Protein AF-A0A661GTU3-F1 (afdb_monomer_lite)

Structure (mmCIF, N/CA/C/O backbone):
data_AF-A0A661GTU3-F1
#
_entry.id   AF-A0A661GTU3-F1
#
loop_
_atom_site.group_PDB
_atom_site.id
_atom_site.type_symbol
_atom_site.label_atom_id
_atom_site.label_alt_id
_atom_site.label_comp_id
_atom_site.label_asym_id
_atom_site.label_entity_id
_atom_site.label_seq_id
_atom_site.pdbx_PDB_ins_code
_atom_site.Cartn_x
_atom_site.Cartn_y
_atom_site.Cartn_z
_atom_site.occupancy
_atom_site.B_iso_or_equiv
_atom_site.auth_seq_id
_atom_site.auth_comp_id
_atom_site.auth_asym_id
_atom_site.auth_atom_id
_atom_site.pdbx_PDB_model_num
ATOM 1 N N . ASN A 1 1 ? 35.846 -62.015 -6.726 1.00 43.97 1 ASN A N 1
ATOM 2 C CA . ASN A 1 1 ? 35.915 -60.543 -6.819 1.00 43.97 1 ASN A CA 1
ATOM 3 C C . ASN A 1 1 ? 34.569 -59.984 -7.234 1.00 43.97 1 ASN A C 1
ATOM 5 O O . ASN A 1 1 ? 34.285 -59.924 -8.420 1.00 43.97 1 ASN A O 1
ATOM 9 N N . LEU A 1 2 ? 33.729 -59.639 -6.255 1.00 51.50 2 LEU A N 1
ATOM 10 C CA . LEU A 1 2 ? 32.522 -58.840 -6.470 1.00 51.50 2 LEU A CA 1
ATOM 11 C C . LEU A 1 2 ? 32.921 -57.365 -6.347 1.00 51.50 2 LEU A C 1
ATOM 13 O O . LEU A 1 2 ? 33.152 -56.882 -5.242 1.00 51.50 2 LEU A O 1
ATOM 17 N N . SER A 1 3 ? 33.028 -56.668 -7.473 1.00 56.12 3 SER A N 1
ATOM 18 C CA . SER A 1 3 ? 33.262 -55.223 -7.518 1.00 56.12 3 SER A CA 1
ATOM 19 C C . SER A 1 3 ? 31.951 -54.535 -7.880 1.00 56.12 3 SER A C 1
ATOM 21 O O . SER A 1 3 ? 31.672 -54.279 -9.046 1.00 56.12 3 SER A O 1
ATOM 23 N N . ILE A 1 4 ? 31.122 -54.283 -6.869 1.00 59.88 4 ILE A N 1
ATOM 24 C CA . ILE A 1 4 ? 29.981 -53.373 -6.982 1.00 59.88 4 ILE A CA 1
ATOM 25 C C . ILE A 1 4 ? 30.522 -51.972 -6.708 1.00 59.88 4 ILE A C 1
ATOM 27 O O . ILE A 1 4 ? 30.932 -51.672 -5.588 1.00 59.88 4 ILE A O 1
ATOM 31 N N . LEU A 1 5 ? 30.542 -51.130 -7.737 1.00 59.12 5 LEU A N 1
ATOM 32 C CA . LEU A 1 5 ? 30.677 -49.687 -7.577 1.00 59.12 5 LEU A CA 1
ATOM 33 C C . LEU A 1 5 ? 29.264 -49.089 -7.572 1.00 59.12 5 LEU A C 1
ATOM 35 O O . LEU A 1 5 ? 28.524 -49.320 -8.531 1.00 59.12 5 LEU A O 1
ATOM 39 N N . PRO A 1 6 ? 28.860 -48.329 -6.541 1.00 62.38 6 PRO A N 1
ATOM 40 C CA . PRO A 1 6 ? 27.665 -47.510 -6.634 1.00 62.38 6 PRO A CA 1
ATOM 41 C C . PRO A 1 6 ? 27.974 -46.341 -7.576 1.00 62.38 6 PRO A C 1
ATOM 43 O O . PRO A 1 6 ? 28.788 -45.473 -7.260 1.00 62.38 6 PRO A O 1
ATOM 46 N N . VAL A 1 7 ? 27.357 -46.335 -8.760 1.00 61.62 7 VAL A N 1
ATOM 47 C CA . VAL A 1 7 ? 27.371 -45.156 -9.630 1.00 61.62 7 VAL A CA 1
ATOM 48 C C . VAL A 1 7 ? 26.631 -44.039 -8.905 1.00 61.62 7 VAL A C 1
ATOM 50 O O . VAL A 1 7 ? 25.467 -44.165 -8.532 1.00 61.62 7 VAL A O 1
ATOM 53 N N . CYS A 1 8 ? 27.389 -42.973 -8.675 1.00 50.44 8 CYS A N 1
ATOM 54 C CA . CYS A 1 8 ? 26.989 -41.703 -8.108 1.00 50.44 8 CYS A CA 1
ATOM 55 C C . CYS A 1 8 ? 25.713 -41.198 -8.796 1.00 50.44 8 CYS A C 1
ATOM 57 O O . CYS A 1 8 ? 25.727 -40.896 -9.989 1.00 50.44 8 CYS A O 1
ATOM 59 N N . ALA A 1 9 ? 24.611 -41.121 -8.048 1.00 61.47 9 ALA A N 1
ATOM 60 C CA . ALA A 1 9 ? 23.464 -40.332 -8.457 1.00 61.47 9 ALA A CA 1
ATOM 61 C C . ALA A 1 9 ? 23.909 -38.867 -8.459 1.00 61.47 9 ALA A C 1
ATOM 63 O O . ALA A 1 9 ? 24.258 -38.311 -7.419 1.00 61.47 9 ALA A O 1
ATOM 64 N N . THR A 1 10 ? 23.950 -38.270 -9.643 1.00 57.22 10 THR A N 1
ATOM 65 C CA . THR A 1 10 ? 24.147 -36.837 -9.827 1.00 57.22 10 THR A CA 1
ATOM 66 C C . THR A 1 10 ? 23.050 -36.091 -9.066 1.00 57.22 10 THR A C 1
ATOM 68 O O . THR A 1 10 ? 21.875 -36.292 -9.386 1.00 57.22 10 THR A O 1
ATOM 71 N N . PRO A 1 11 ? 23.363 -35.212 -8.098 1.00 57.97 11 PRO A N 1
ATOM 72 C CA . PRO A 1 11 ? 22.457 -34.117 -7.834 1.00 57.97 11 PRO A CA 1
ATOM 73 C C . PRO A 1 11 ? 22.529 -33.235 -9.079 1.00 57.97 11 PRO A C 1
ATOM 75 O O . PRO A 1 11 ? 23.511 -32.523 -9.286 1.00 57.97 11 PRO A O 1
ATOM 78 N N . ASP A 1 12 ? 21.516 -33.322 -9.939 1.00 52.25 12 ASP A N 1
ATOM 79 C CA . ASP A 1 12 ? 21.212 -32.262 -10.898 1.00 52.25 12 ASP A CA 1
ATOM 80 C C . ASP A 1 12 ? 20.731 -31.052 -10.080 1.00 52.25 12 ASP A C 1
ATOM 82 O O . ASP A 1 12 ? 19.551 -30.737 -9.967 1.00 52.25 12 ASP A O 1
ATOM 86 N N . SER A 1 13 ? 21.677 -30.449 -9.360 1.00 56.34 13 SER A N 1
ATOM 87 C CA . SER A 1 13 ? 21.567 -29.086 -8.887 1.00 56.34 13 SER A CA 1
ATOM 88 C C . SER A 1 13 ? 21.957 -28.234 -10.079 1.00 56.34 13 SER A C 1
ATOM 90 O O . SER A 1 13 ? 23.117 -27.850 -10.235 1.00 56.34 13 SER A O 1
ATOM 92 N N . SER A 1 14 ? 20.978 -27.966 -10.937 1.00 54.69 14 SER A N 1
ATOM 93 C CA . SER A 1 14 ? 20.968 -26.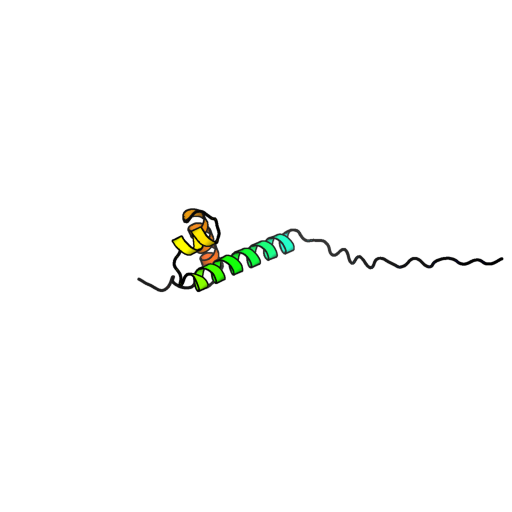773 -11.771 1.00 54.69 14 SER A CA 1
ATOM 94 C C . SER A 1 14 ? 21.036 -25.569 -10.823 1.00 54.69 14 SER A C 1
ATOM 96 O O . SER A 1 14 ? 20.039 -25.089 -10.288 1.00 54.69 14 SER A O 1
ATOM 98 N N . VAL A 1 15 ? 22.265 -25.164 -10.496 1.00 56.75 15 VAL A N 1
ATOM 99 C CA . VAL A 1 15 ? 22.546 -23.918 -9.788 1.00 56.75 15 VAL A CA 1
ATOM 100 C C . VAL A 1 15 ? 22.524 -22.829 -10.851 1.00 56.75 15 VAL A C 1
ATOM 102 O O . VAL A 1 15 ? 23.565 -22.411 -11.353 1.00 56.75 15 VAL A O 1
ATOM 105 N N . GLU A 1 16 ? 21.321 -22.416 -11.240 1.00 61.22 16 GLU A N 1
ATOM 106 C CA . GLU A 1 16 ? 21.149 -21.140 -11.925 1.00 61.22 16 GLU A CA 1
ATOM 107 C C . GLU A 1 16 ? 21.719 -20.048 -11.005 1.00 61.22 16 GLU A C 1
ATOM 109 O O . GLU A 1 16 ? 21.506 -20.107 -9.784 1.00 61.22 16 GLU A O 1
ATOM 114 N N . PRO A 1 17 ? 22.475 -19.069 -11.532 1.00 58.09 17 PRO A N 1
ATOM 115 C CA . PRO A 1 17 ? 22.901 -17.942 -10.725 1.00 58.09 17 PRO A CA 1
ATOM 116 C C . PRO A 1 17 ? 21.630 -17.294 -10.182 1.00 58.09 17 PRO A C 1
ATOM 118 O O . PRO A 1 17 ? 20.793 -16.811 -10.940 1.00 58.09 17 PRO A O 1
ATOM 121 N N . VAL A 1 18 ? 21.447 -17.337 -8.862 1.00 60.25 18 VAL A N 1
ATOM 122 C CA . VAL A 1 18 ? 20.378 -16.589 -8.208 1.00 60.25 18 VAL A CA 1
ATOM 123 C C . VAL A 1 18 ? 20.767 -15.127 -8.348 1.00 60.25 18 VAL A C 1
ATOM 125 O O . VAL A 1 18 ? 21.437 -14.551 -7.490 1.00 60.25 18 VAL A O 1
ATOM 128 N N . ASP A 1 19 ? 20.407 -14.547 -9.487 1.00 61.88 19 ASP A N 1
ATOM 129 C CA . ASP A 1 19 ? 20.468 -13.122 -9.717 1.00 61.88 19 ASP A CA 1
ATOM 130 C C . ASP A 1 19 ? 19.618 -12.497 -8.614 1.00 61.88 19 ASP A C 1
ATOM 132 O O . ASP A 1 19 ? 18.393 -12.626 -8.599 1.00 61.88 19 ASP A O 1
ATOM 136 N N . GLY A 1 20 ? 20.263 -11.846 -7.642 1.00 65.31 20 GLY A N 1
ATOM 137 C CA . GLY A 1 20 ? 19.564 -11.223 -6.513 1.00 65.31 20 GLY A CA 1
ATOM 138 C C . GLY A 1 20 ? 18.477 -10.238 -6.962 1.00 65.31 20 GLY A C 1
ATOM 139 O O . GLY A 1 20 ? 17.522 -9.995 -6.230 1.00 65.31 20 GLY A O 1
ATOM 140 N N . SER A 1 21 ? 18.569 -9.741 -8.201 1.00 74.44 21 SER A N 1
ATOM 141 C CA . SER A 1 21 ? 17.539 -8.924 -8.840 1.00 74.44 21 SER A CA 1
ATOM 142 C C . SER A 1 21 ? 16.245 -9.693 -9.127 1.00 74.44 21 SER A C 1
ATOM 144 O O . SER A 1 21 ? 15.169 -9.124 -8.965 1.00 74.44 21 SER A O 1
ATOM 146 N N . ALA A 1 22 ? 16.312 -10.971 -9.514 1.00 78.31 22 ALA A N 1
ATOM 147 C CA . ALA A 1 22 ? 15.135 -11.789 -9.794 1.00 78.31 22 ALA A CA 1
ATOM 148 C C . ALA A 1 22 ? 14.349 -12.065 -8.508 1.00 78.31 22 ALA A C 1
ATOM 150 O O . ALA A 1 22 ? 13.134 -11.874 -8.479 1.00 78.31 22 ALA A O 1
ATOM 151 N N . LEU A 1 23 ? 15.051 -12.415 -7.424 1.00 82.56 23 LEU A N 1
ATOM 152 C CA . LEU A 1 23 ? 14.432 -12.630 -6.116 1.00 82.56 23 LEU A CA 1
ATOM 153 C C . LEU A 1 23 ? 13.823 -11.337 -5.555 1.00 82.56 23 LEU A C 1
ATOM 155 O O . LEU A 1 23 ? 12.708 -11.346 -5.038 1.00 82.56 23 LEU A O 1
ATOM 159 N N . GLU A 1 24 ? 14.525 -10.209 -5.672 1.00 85.44 24 GLU A N 1
ATOM 160 C CA . GLU A 1 24 ? 14.003 -8.926 -5.198 1.00 85.44 24 GLU A CA 1
ATOM 161 C C . GLU A 1 24 ? 12.790 -8.450 -6.012 1.00 85.44 24 GLU A C 1
ATOM 163 O O . GLU A 1 24 ? 11.842 -7.887 -5.454 1.00 85.44 24 GLU A O 1
ATOM 168 N N . ASN A 1 25 ? 12.785 -8.709 -7.320 1.00 87.19 25 ASN A N 1
ATOM 169 C CA . ASN A 1 25 ? 11.637 -8.427 -8.174 1.00 87.19 25 ASN A CA 1
ATOM 170 C C . ASN A 1 25 ? 10.435 -9.303 -7.813 1.00 87.19 25 ASN A C 1
ATOM 172 O O . ASN A 1 25 ? 9.332 -8.771 -7.714 1.00 87.19 25 ASN A O 1
ATOM 176 N N . ASP A 1 26 ? 10.638 -10.596 -7.558 1.00 89.81 26 ASP A N 1
ATOM 177 C CA . ASP A 1 26 ? 9.563 -11.506 -7.153 1.00 89.81 26 ASP A CA 1
ATOM 178 C C . ASP A 1 26 ? 8.936 -11.083 -5.817 1.00 89.81 26 ASP A C 1
ATOM 180 O O . ASP A 1 26 ? 7.718 -10.917 -5.713 1.00 89.81 26 ASP A O 1
ATOM 184 N N . LEU A 1 27 ? 9.770 -10.759 -4.822 1.00 91.25 27 LEU A N 1
ATOM 185 C CA . LEU A 1 27 ? 9.307 -10.226 -3.537 1.00 91.25 27 LEU A CA 1
ATOM 186 C C . LEU A 1 27 ? 8.512 -8.928 -3.707 1.00 91.25 27 LEU A C 1
ATOM 188 O O . LEU A 1 27 ? 7.471 -8.746 -3.069 1.00 91.25 27 LEU A O 1
ATOM 192 N N . ARG A 1 28 ? 8.975 -8.026 -4.583 1.00 90.50 28 ARG A N 1
ATOM 193 C CA . ARG A 1 28 ? 8.245 -6.797 -4.901 1.00 90.50 28 ARG A CA 1
ATOM 194 C C . ARG A 1 28 ? 6.899 -7.122 -5.541 1.00 90.50 28 ARG A C 1
ATOM 196 O O . ARG A 1 28 ? 5.889 -6.601 -5.078 1.00 90.50 28 ARG A O 1
ATOM 203 N N . SER A 1 29 ? 6.862 -7.957 -6.574 1.00 91.12 29 SER A N 1
ATOM 204 C CA . SER A 1 29 ? 5.622 -8.328 -7.264 1.00 91.12 29 SER A CA 1
ATOM 205 C C . SER A 1 29 ? 4.624 -8.994 -6.319 1.00 91.12 29 SER A C 1
ATOM 207 O O . SER A 1 29 ? 3.437 -8.659 -6.347 1.00 91.12 29 SER A O 1
ATOM 209 N N . HIS A 1 30 ? 5.096 -9.861 -5.425 1.00 94.06 30 HIS A N 1
ATOM 210 C CA . HIS A 1 30 ? 4.257 -10.494 -4.416 1.00 94.06 30 HIS A CA 1
ATOM 211 C C . HIS A 1 30 ? 3.691 -9.480 -3.413 1.00 94.06 30 HIS A C 1
ATOM 213 O O . HIS A 1 30 ? 2.488 -9.467 -3.145 1.00 94.06 30 HIS A O 1
ATOM 219 N N . GLU A 1 31 ? 4.524 -8.562 -2.911 1.00 94.62 31 GLU A N 1
ATOM 220 C CA . GLU A 1 31 ? 4.063 -7.474 -2.046 1.00 94.62 31 GLU A CA 1
ATOM 221 C C . GLU A 1 31 ? 2.987 -6.617 -2.737 1.00 94.62 31 GLU A C 1
ATOM 223 O O . GLU A 1 31 ? 1.960 -6.291 -2.136 1.00 94.62 31 GLU A O 1
ATOM 228 N N . GLN A 1 32 ? 3.198 -6.267 -4.007 1.00 94.31 32 GLN A N 1
ATOM 229 C CA . GLN A 1 32 ? 2.239 -5.489 -4.789 1.00 94.31 32 GLN A CA 1
ATOM 230 C C . GLN A 1 32 ? 0.889 -6.216 -4.906 1.00 94.31 32 GLN A C 1
ATOM 232 O O . GLN A 1 32 ? -0.155 -5.594 -4.691 1.00 94.31 32 GLN A O 1
ATOM 237 N N . GLN A 1 33 ? 0.902 -7.522 -5.188 1.00 94.62 33 GLN A N 1
ATOM 238 C CA . GLN A 1 33 ? -0.308 -8.349 -5.264 1.00 94.62 33 GLN A CA 1
ATOM 239 C C . GLN A 1 33 ? -1.070 -8.365 -3.937 1.00 94.62 33 GLN A C 1
ATOM 241 O O . GLN A 1 33 ? -2.266 -8.070 -3.923 1.00 94.62 33 GLN A O 1
ATOM 246 N N . ILE A 1 34 ? -0.377 -8.605 -2.819 1.00 96.19 34 ILE A N 1
ATOM 247 C CA . ILE A 1 34 ? -0.988 -8.613 -1.482 1.00 96.19 34 ILE A CA 1
ATOM 248 C C . ILE A 1 34 ? -1.696 -7.282 -1.193 1.00 96.19 34 ILE A C 1
ATOM 250 O O . ILE A 1 34 ? -2.819 -7.266 -0.685 1.00 96.19 34 ILE A O 1
ATOM 254 N N . ILE A 1 35 ? -1.067 -6.154 -1.533 1.00 95.19 35 ILE A N 1
ATOM 255 C CA . ILE A 1 35 ? -1.650 -4.825 -1.309 1.00 95.19 35 ILE A CA 1
ATOM 256 C C . ILE A 1 35 ? -2.894 -4.619 -2.168 1.00 95.19 35 ILE A C 1
ATOM 258 O O . ILE A 1 35 ? -3.905 -4.115 -1.675 1.00 95.19 35 ILE A O 1
ATOM 262 N N . VAL A 1 36 ? -2.834 -4.998 -3.444 1.00 94.31 36 VAL A N 1
ATOM 263 C CA . VAL A 1 36 ? -3.967 -4.877 -4.367 1.00 94.31 36 VAL A CA 1
ATOM 264 C C . VAL A 1 36 ? -5.138 -5.733 -3.895 1.00 94.31 36 VAL A C 1
ATOM 266 O O . VAL A 1 36 ? -6.270 -5.250 -3.865 1.00 94.31 36 VAL A O 1
ATOM 269 N N . ASP A 1 37 ? -4.885 -6.967 -3.478 1.00 94.75 37 ASP A N 1
ATOM 270 C CA . ASP A 1 37 ? -5.935 -7.875 -3.025 1.00 94.75 37 ASP A CA 1
ATOM 271 C C . ASP A 1 37 ? -6.535 -7.435 -1.690 1.00 94.75 37 ASP A C 1
ATOM 273 O O . ASP A 1 37 ? -7.759 -7.452 -1.531 1.00 94.75 37 ASP A O 1
ATOM 277 N N . ALA A 1 38 ? -5.715 -6.923 -0.771 1.00 94.94 38 ALA A N 1
ATOM 278 C CA . ALA A 1 38 ? -6.208 -6.313 0.458 1.00 94.94 38 ALA A CA 1
ATOM 279 C C . ALA A 1 38 ? -7.061 -5.062 0.173 1.00 94.94 38 ALA A C 1
ATOM 281 O O . ALA A 1 38 ? -8.102 -4.879 0.799 1.00 94.94 38 ALA A O 1
ATOM 282 N N . LEU A 1 39 ? -6.692 -4.218 -0.798 1.00 94.19 39 LEU A N 1
ATOM 283 C CA . LEU A 1 39 ? -7.546 -3.091 -1.194 1.00 94.19 39 LEU A CA 1
ATOM 284 C C . LEU A 1 39 ? -8.873 -3.559 -1.795 1.00 94.19 39 LEU A C 1
ATOM 286 O O . LEU A 1 39 ? -9.898 -2.949 -1.506 1.00 94.19 39 LEU A O 1
ATOM 290 N N . LYS A 1 40 ? -8.879 -4.607 -2.630 1.00 92.56 40 LYS A N 1
ATOM 291 C CA . LYS A 1 40 ? -10.128 -5.158 -3.185 1.00 92.56 40 LYS A CA 1
ATOM 292 C C . LYS A 1 40 ? -11.037 -5.673 -2.071 1.00 92.56 40 LYS A C 1
ATOM 294 O O . LYS A 1 40 ? -12.225 -5.365 -2.082 1.00 92.56 40 LYS A O 1
ATOM 299 N N . ALA A 1 41 ? -10.472 -6.414 -1.118 1.00 93.69 41 ALA A N 1
ATOM 300 C CA . ALA A 1 41 ? -11.215 -6.987 -0.001 1.00 93.69 41 ALA A CA 1
ATOM 301 C C . ALA A 1 41 ? -11.824 -5.913 0.915 1.00 93.69 41 ALA A C 1
ATOM 303 O O . ALA A 1 41 ? -12.935 -6.084 1.398 1.00 93.69 41 ALA A O 1
ATOM 304 N N . GLU A 1 42 ? -11.128 -4.790 1.096 1.00 94.12 42 GLU A N 1
ATOM 305 C CA . GLU A 1 42 ? -11.602 -3.655 1.898 1.00 94.12 42 GLU A CA 1
ATOM 306 C C . GLU A 1 42 ? -12.331 -2.586 1.059 1.00 94.12 42 GLU A C 1
ATOM 308 O O . GLU A 1 42 ? -12.493 -1.449 1.503 1.00 94.12 42 GLU A O 1
ATOM 313 N N . HIS A 1 43 ? -12.736 -2.893 -0.180 1.00 90.50 43 HIS A N 1
ATOM 314 C CA . HIS A 1 43 ? -13.447 -1.970 -1.081 1.00 90.50 43 HIS A CA 1
ATOM 315 C C . HIS A 1 43 ? -12.735 -0.615 -1.298 1.00 90.50 43 HIS A C 1
ATOM 317 O O . HIS A 1 43 ? -13.361 0.438 -1.418 1.00 90.50 43 HIS A O 1
ATOM 323 N N . GLY A 1 44 ? -11.401 -0.623 -1.330 1.00 88.81 44 GLY A N 1
ATOM 324 C CA . GLY A 1 44 ? -10.560 0.569 -1.468 1.00 88.81 44 GLY A CA 1
ATOM 325 C C . GLY A 1 44 ? -10.352 1.349 -0.164 1.00 88.81 44 GLY A C 1
ATOM 326 O O . GLY A 1 44 ? -9.709 2.410 -0.165 1.00 88.81 44 GLY A O 1
ATOM 327 N N . ARG A 1 45 ? -10.853 0.849 0.974 1.00 91.69 45 ARG A N 1
ATOM 328 C CA . ARG A 1 45 ? -10.703 1.510 2.270 1.00 91.69 45 ARG A CA 1
ATOM 329 C C . ARG A 1 45 ? -9.262 1.371 2.782 1.00 91.69 45 ARG A C 1
ATOM 331 O O . ARG A 1 45 ? -8.913 0.487 3.550 1.00 91.69 45 ARG A O 1
ATOM 338 N N . ARG A 1 46 ? -8.463 2.408 2.522 1.00 91.44 46 ARG A N 1
ATOM 339 C CA . ARG A 1 46 ? -7.032 2.469 2.887 1.00 91.44 46 ARG A CA 1
ATOM 340 C C . ARG A 1 46 ? -6.680 2.246 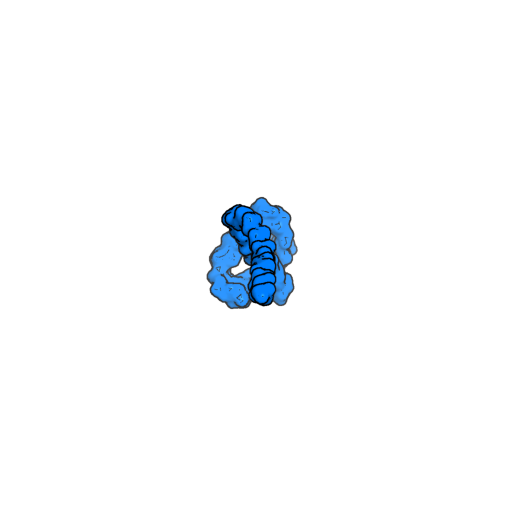4.375 1.00 91.44 46 ARG A C 1
ATOM 342 O O . ARG A 1 46 ? -5.641 1.667 4.640 1.00 91.44 46 ARG A O 1
ATOM 349 N N . LYS A 1 47 ? -7.463 2.715 5.360 1.00 93.75 47 LYS A N 1
ATOM 350 C CA . LYS A 1 47 ? -7.139 2.485 6.793 1.00 93.75 47 LYS A CA 1
ATOM 351 C C . LYS A 1 47 ? -7.328 1.018 7.164 1.00 93.75 47 LYS A C 1
ATOM 353 O O . LYS A 1 47 ? -6.394 0.449 7.694 1.00 93.75 47 LYS A O 1
ATOM 358 N N . GLU A 1 48 ? -8.455 0.413 6.792 1.00 95.81 48 GLU A N 1
ATOM 359 C CA . GLU A 1 48 ? -8.704 -1.014 7.025 1.00 95.81 48 GLU A CA 1
ATOM 360 C C . GLU A 1 48 ? -7.718 -1.889 6.263 1.00 95.81 48 GLU A C 1
ATOM 362 O O . GLU A 1 48 ? -7.173 -2.828 6.826 1.00 95.81 48 GLU A O 1
ATOM 367 N N . THR A 1 49 ? -7.361 -1.520 5.028 1.00 96.25 49 THR A N 1
ATOM 368 C CA . THR A 1 49 ? -6.272 -2.197 4.312 1.00 96.25 49 THR A CA 1
ATOM 369 C C . THR A 1 49 ? -4.957 -2.124 5.092 1.00 96.25 49 THR A C 1
ATOM 371 O O . THR A 1 49 ? -4.255 -3.122 5.197 1.00 96.25 49 THR A O 1
ATOM 374 N N . ALA A 1 50 ? -4.603 -0.961 5.649 1.00 97.00 50 ALA A N 1
ATOM 375 C CA . ALA A 1 50 ? -3.371 -0.808 6.422 1.00 97.00 50 ALA A CA 1
ATOM 376 C C . ALA A 1 50 ? -3.402 -1.636 7.717 1.00 97.00 50 ALA A C 1
ATOM 378 O O . ALA A 1 50 ? -2.425 -2.317 8.022 1.00 97.00 50 ALA A O 1
ATOM 379 N N . GLU A 1 51 ? -4.531 -1.619 8.429 1.00 97.19 51 GLU A N 1
ATOM 380 C CA . GLU A 1 51 ? -4.747 -2.407 9.647 1.00 97.19 51 GLU A CA 1
ATOM 381 C C . GLU A 1 51 ? -4.671 -3.912 9.352 1.00 97.19 51 GLU A C 1
ATOM 383 O O . GLU A 1 51 ? -3.939 -4.631 10.031 1.00 97.19 51 GLU A O 1
ATOM 388 N N . ARG A 1 52 ? -5.309 -4.375 8.272 1.00 96.00 52 ARG A N 1
ATOM 389 C CA . ARG A 1 52 ? -5.270 -5.772 7.813 1.00 96.00 52 ARG A CA 1
ATOM 390 C C . ARG A 1 52 ? -3.877 -6.240 7.404 1.00 96.00 52 ARG A C 1
ATOM 392 O O . ARG A 1 52 ? -3.517 -7.383 7.662 1.00 96.00 52 ARG A O 1
ATOM 399 N N . LEU A 1 53 ? -3.099 -5.373 6.761 1.00 96.25 53 LEU A N 1
ATOM 400 C CA . LEU A 1 53 ? -1.714 -5.661 6.379 1.00 96.25 53 LEU A CA 1
ATOM 401 C C . LEU A 1 53 ? -0.728 -5.515 7.550 1.00 96.25 53 LEU A C 1
ATOM 403 O O . LEU A 1 53 ? 0.453 -5.809 7.381 1.00 96.25 53 LEU A O 1
ATOM 407 N N . GLY A 1 54 ? -1.175 -5.035 8.715 1.00 97.44 54 GLY A N 1
ATOM 408 C CA . GLY A 1 54 ? -0.312 -4.809 9.875 1.00 97.44 54 GLY A CA 1
ATOM 409 C C . GLY A 1 54 ? 0.722 -3.696 9.669 1.00 97.44 54 GLY A C 1
ATOM 410 O O . GLY A 1 54 ? 1.779 -3.710 10.298 1.00 97.44 54 GLY A O 1
ATOM 411 N N . ILE A 1 55 ? 0.448 -2.731 8.785 1.00 97.12 55 ILE A N 1
ATOM 412 C CA . ILE A 1 55 ? 1.350 -1.609 8.485 1.00 97.12 55 ILE A CA 1
ATOM 413 C C . ILE A 1 55 ? 0.715 -0.270 8.851 1.00 97.12 55 ILE A C 1
ATOM 415 O O . ILE A 1 55 ? -0.502 -0.121 8.929 1.00 97.12 55 ILE A O 1
ATOM 419 N N . SER A 1 56 ? 1.540 0.765 9.020 1.00 97.50 56 SER A N 1
ATOM 420 C CA . SER A 1 56 ? 0.999 2.106 9.248 1.00 97.50 56 SER A CA 1
ATOM 421 C C . SER A 1 56 ? 0.242 2.617 8.005 1.00 97.50 56 SER A C 1
ATOM 423 O O . SER A 1 56 ? 0.681 2.375 6.872 1.00 97.50 56 SER A O 1
ATOM 425 N N . PRO A 1 57 ? -0.829 3.420 8.167 1.00 95.62 57 PRO A N 1
ATOM 426 C CA . PRO A 1 57 ? -1.513 4.058 7.038 1.00 95.62 57 PRO A CA 1
ATOM 427 C C . PRO A 1 57 ? -0.576 4.898 6.162 1.00 95.62 57 PRO A C 1
ATOM 429 O O . PRO A 1 57 ? -0.777 5.018 4.953 1.00 95.62 57 PRO A O 1
ATOM 432 N N . ARG A 1 58 ? 0.478 5.464 6.765 1.00 96.19 58 ARG A N 1
ATOM 433 C CA . ARG A 1 58 ? 1.532 6.195 6.060 1.00 96.19 58 ARG A CA 1
ATOM 434 C C . ARG A 1 58 ? 2.341 5.265 5.154 1.00 96.19 58 ARG A C 1
ATOM 436 O O . A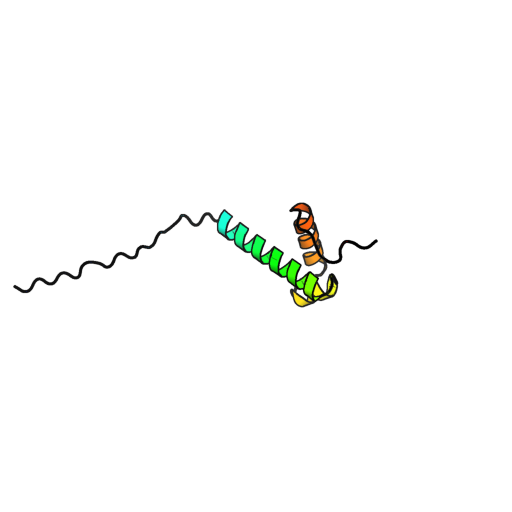RG A 1 58 ? 2.518 5.592 3.984 1.00 96.19 58 ARG A O 1
ATOM 443 N N . THR A 1 59 ? 2.773 4.111 5.667 1.00 97.38 59 THR A N 1
ATOM 444 C CA . THR A 1 59 ? 3.483 3.078 4.895 1.00 97.38 59 THR A CA 1
ATOM 445 C C . THR A 1 59 ? 2.638 2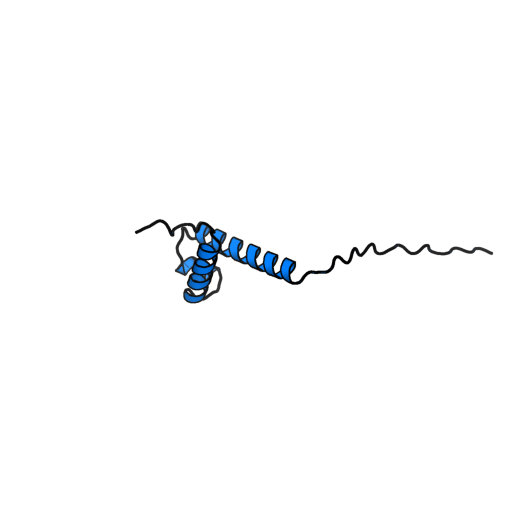.607 3.719 1.00 97.38 59 THR A C 1
ATOM 447 O O . THR A 1 59 ? 3.141 2.568 2.597 1.00 97.38 59 THR A O 1
ATOM 450 N N . LEU A 1 60 ? 1.346 2.336 3.940 1.00 96.50 60 LEU A N 1
ATOM 451 C CA . LEU A 1 60 ? 0.447 1.968 2.849 1.00 96.50 60 LEU A CA 1
ATOM 452 C C . LEU A 1 60 ? 0.419 3.069 1.784 1.00 96.50 60 LEU A C 1
ATOM 454 O O . LEU A 1 60 ? 0.641 2.787 0.614 1.00 96.50 60 LEU A O 1
ATOM 458 N N . ARG A 1 61 ? 0.225 4.334 2.179 1.00 94.75 61 ARG A N 1
ATOM 459 C CA . ARG A 1 61 ? 0.197 5.476 1.248 1.00 94.75 61 ARG A CA 1
ATOM 460 C C . ARG A 1 61 ? 1.441 5.545 0.359 1.00 94.75 61 ARG A C 1
ATOM 462 O O . ARG A 1 61 ? 1.301 5.783 -0.837 1.00 94.75 61 ARG A O 1
ATOM 469 N N . TYR A 1 62 ? 2.625 5.311 0.926 1.00 96.25 62 TYR A N 1
ATOM 470 C CA . TYR A 1 62 ? 3.872 5.259 0.161 1.00 96.25 62 TYR A CA 1
ATOM 471 C C . TYR A 1 62 ? 3.891 4.117 -0.852 1.00 96.25 62 TYR A C 1
ATOM 473 O O . TYR A 1 62 ? 4.250 4.332 -2.007 1.00 96.25 62 TYR A O 1
ATOM 481 N N . LYS A 1 63 ? 3.461 2.921 -0.447 1.00 95.06 63 LYS A N 1
ATOM 482 C CA . LYS A 1 63 ? 3.388 1.773 -1.356 1.00 95.06 63 LYS A CA 1
ATOM 483 C C . LYS A 1 63 ? 2.370 2.004 -2.476 1.00 95.06 63 LYS A C 1
ATOM 485 O O . LYS A 1 63 ? 2.670 1.703 -3.622 1.00 95.06 63 LYS A O 1
ATOM 490 N N . LEU A 1 64 ? 1.227 2.630 -2.184 1.00 94.06 64 LEU A N 1
ATOM 491 C CA . LEU A 1 64 ? 0.240 3.019 -3.202 1.00 94.06 64 LEU A CA 1
ATOM 492 C C . LEU A 1 64 ? 0.789 4.052 -4.191 1.00 94.06 64 LEU A C 1
ATOM 494 O O . LEU A 1 64 ? 0.473 3.984 -5.374 1.00 94.06 64 LEU A O 1
ATOM 498 N N . ALA A 1 65 ? 1.594 5.011 -3.726 1.00 93.12 65 ALA A N 1
ATOM 499 C CA . ALA A 1 65 ? 2.250 5.960 -4.620 1.00 93.12 65 ALA A CA 1
ATOM 500 C C . ALA A 1 65 ? 3.185 5.226 -5.590 1.00 93.12 65 ALA A C 1
ATOM 502 O O . ALA A 1 65 ? 3.023 5.375 -6.794 1.00 93.12 65 ALA A O 1
ATOM 503 N N . LYS A 1 66 ? 4.043 4.339 -5.070 1.00 92.50 66 LYS A N 1
ATOM 504 C CA . LYS A 1 66 ? 4.952 3.527 -5.888 1.00 92.50 66 LYS A CA 1
ATOM 505 C C . LYS A 1 66 ? 4.207 2.630 -6.882 1.00 92.50 66 LYS A C 1
ATOM 507 O O . LYS A 1 66 ? 4.559 2.601 -8.048 1.00 92.50 66 LYS A O 1
ATOM 512 N N . LEU A 1 67 ? 3.127 1.977 -6.449 1.00 91.81 67 LEU A N 1
ATOM 513 C CA . LEU A 1 67 ? 2.261 1.172 -7.319 1.00 91.81 67 LEU A CA 1
ATOM 514 C C . LEU A 1 67 ? 1.689 1.990 -8.486 1.00 91.81 67 LEU A C 1
ATOM 516 O O . LEU A 1 67 ? 1.647 1.505 -9.611 1.00 91.81 67 LEU A O 1
ATOM 520 N N . ARG A 1 68 ? 1.276 3.239 -8.238 1.00 90.25 68 ARG A N 1
ATOM 521 C CA . ARG A 1 68 ? 0.815 4.140 -9.306 1.00 90.25 68 ARG A CA 1
ATOM 522 C C . ARG A 1 68 ? 1.940 4.533 -10.254 1.00 90.25 68 ARG A C 1
ATOM 524 O O . ARG A 1 68 ? 1.699 4.606 -11.453 1.00 90.25 68 ARG A O 1
ATOM 531 N N . ASP A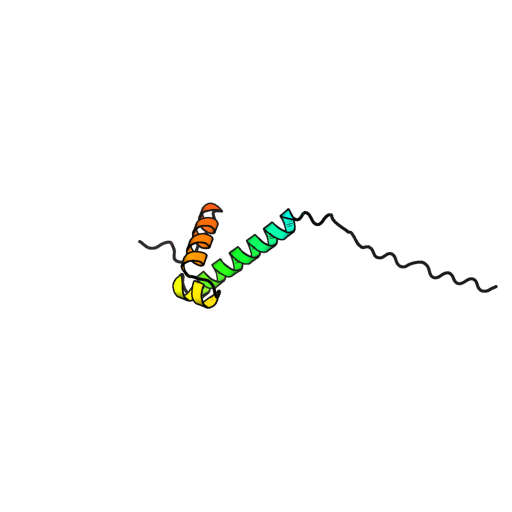 1 69 ? 3.122 4.814 -9.718 1.00 90.06 69 ASP A N 1
ATOM 532 C CA . ASP A 1 69 ? 4.289 5.201 -10.515 1.00 90.06 69 ASP A CA 1
ATOM 533 C C . ASP A 1 69 ? 4.762 4.027 -11.395 1.00 90.06 69 ASP A C 1
ATOM 535 O O . ASP A 1 69 ? 5.167 4.235 -12.535 1.00 90.06 69 ASP A O 1
ATOM 539 N N . ASP A 1 70 ? 4.588 2.794 -10.908 1.00 88.81 70 ASP A N 1
ATOM 540 C CA . ASP A 1 70 ? 4.798 1.539 -11.643 1.00 88.81 70 ASP A CA 1
ATOM 541 C C . ASP A 1 70 ? 3.651 1.228 -12.645 1.00 88.81 70 ASP A C 1
ATOM 543 O O . ASP A 1 70 ? 3.682 0.208 -13.333 1.00 88.81 70 ASP A O 1
ATOM 547 N N . GLY A 1 71 ? 2.620 2.080 -12.742 1.00 88.19 71 GLY A N 1
ATOM 548 C CA . GLY A 1 71 ? 1.496 1.926 -13.677 1.00 88.19 71 GLY A CA 1
ATOM 549 C C . GLY A 1 71 ? 0.412 0.929 -13.244 1.00 88.19 71 GLY A C 1
ATOM 550 O O . GLY A 1 71 ? -0.450 0.568 -14.047 1.00 88.19 71 GLY A O 1
ATOM 551 N N . ILE A 1 72 ? 0.419 0.481 -11.986 1.00 86.44 72 ILE A N 1
ATOM 552 C CA . ILE A 1 72 ? -0.537 -0.505 -11.468 1.00 86.44 72 ILE A CA 1
ATOM 553 C C . ILE A 1 72 ? -1.862 0.180 -11.106 1.00 86.44 72 ILE A C 1
ATOM 555 O O . ILE A 1 72 ? -1.915 1.137 -10.329 1.00 86.44 72 ILE A O 1
ATOM 559 N N . ALA A 1 73 ? -2.961 -0.345 -11.651 1.00 82.19 73 ALA A N 1
ATOM 560 C CA . ALA A 1 73 ? -4.311 0.125 -11.364 1.00 82.19 73 ALA A CA 1
ATOM 561 C C . ALA A 1 73 ? -4.737 -0.256 -9.937 1.00 82.19 73 ALA A C 1
ATOM 563 O O . ALA A 1 73 ? -4.787 -1.433 -9.577 1.00 82.19 73 ALA A O 1
ATOM 564 N N . LEU A 1 74 ? -5.074 0.748 -9.123 1.00 83.88 74 LEU A N 1
ATOM 565 C CA . LEU A 1 74 ? -5.470 0.555 -7.730 1.00 83.88 74 LEU A CA 1
ATOM 566 C C . LEU A 1 74 ? -6.991 0.692 -7.559 1.00 83.88 74 LEU A C 1
ATOM 568 O O . LEU A 1 74 ? -7.561 1.714 -7.954 1.00 83.88 74 LEU A O 1
ATOM 572 N N . PRO A 1 75 ? -7.664 -0.285 -6.928 1.00 77.50 75 PRO A N 1
ATOM 573 C CA . PRO A 1 75 ? -9.105 -0.232 -6.715 1.00 77.50 75 PRO A CA 1
ATOM 574 C C . PRO A 1 75 ? -9.479 0.858 -5.696 1.00 77.50 75 PRO A C 1
ATOM 576 O O . PRO A 1 75 ? -8.807 1.050 -4.682 1.00 77.50 75 PRO A O 1
ATOM 579 N N . GLY A 1 76 ? -10.565 1.585 -5.976 1.00 71.62 76 GLY A N 1
ATOM 580 C CA . GLY A 1 76 ? -11.114 2.615 -5.082 1.00 71.62 76 GLY A CA 1
ATOM 581 C C . GLY A 1 76 ? -10.379 3.963 -5.080 1.00 71.62 76 GLY A C 1
ATOM 582 O O . GLY A 1 76 ? -10.632 4.795 -4.212 1.00 71.6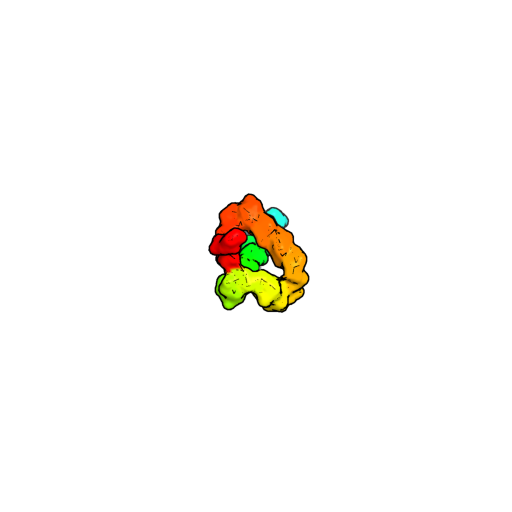2 76 GLY A O 1
ATOM 583 N N . LEU A 1 77 ? -9.470 4.199 -6.033 1.00 64.50 77 LEU A N 1
ATOM 584 C CA . LEU A 1 77 ? -8.812 5.500 -6.235 1.00 64.50 77 LEU A CA 1
ATOM 585 C C . LEU A 1 77 ? -9.459 6.362 -7.337 1.00 64.50 77 LEU A C 1
ATOM 587 O O . LEU A 1 77 ? -9.069 7.512 -7.509 1.00 64.50 77 LEU A O 1
ATOM 591 N N . TYR A 1 78 ? -10.473 5.839 -8.033 1.00 58.38 78 TYR A N 1
ATOM 592 C CA . TYR A 1 78 ? -11.303 6.576 -8.991 1.00 58.38 78 TYR A CA 1
ATOM 593 C C . TYR A 1 78 ? -12.505 7.186 -8.253 1.00 58.38 78 TYR A C 1
ATOM 595 O O . TYR A 1 78 ? -13.599 6.628 -8.259 1.00 58.38 78 TYR A O 1
ATOM 603 N N . GLY A 1 79 ? -12.295 8.284 -7.529 1.00 47.12 79 GLY A N 1
ATOM 604 C CA . GLY A 1 79 ? -13.368 8.913 -6.759 1.00 47.12 79 GLY A CA 1
ATOM 605 C C . GLY A 1 79 ? -12.948 10.233 -6.127 1.00 47.12 79 GLY A C 1
ATOM 606 O O . GLY A 1 79 ? -12.323 10.210 -5.071 1.00 47.12 79 GLY A O 1
ATOM 607 N N . THR A 1 80 ? -13.359 11.311 -6.811 1.00 43.06 80 THR A N 1
ATOM 608 C CA . THR A 1 80 ? -13.341 12.759 -6.493 1.00 43.06 80 THR A CA 1
ATOM 609 C C . THR A 1 80 ? -11.991 13.453 -6.383 1.00 43.06 80 THR A C 1
ATOM 611 O O . THR A 1 80 ? -11.242 13.154 -5.427 1.00 43.06 80 THR A O 1
#

Foldseek 3Di:
DDDDDPDDDDPPPPPDPVPVVVVVVVVLVVVLVLLQVLCVVVQNPLVSSCVVVVHDSVVSVVNVVVCVVVVHDHGPPPDD

pLDDT: mean 81.11, std 17.0, range [43.06, 97.5]

Radius of gyration: 22.76 Å; chains: 1; bounding box: 49×73×24 Å

Secondary structure (DSSP, 8-state):
-------------------HHHHHHHHHHHHHHHHHHHHHHTTT-HHHHHHHTTS-HHHHHHHHHHHHHTTPPPTT----

Sequence (80 aa):
NLSILPVCATPDSSVEPVDGSALENDLRSHEQQIIVDALKAEHGRRKETAERLGISPRTLRYKLAKLRDDGIALPGLYGT